Protein AF-A0A7C4BRF6-F1 (afdb_monomer_lite)

Foldseek 3Di:
DPPPPVVVVVVVVVVVVVVPPPPVDDDPPPFDQDWKEFPAKVVGFVDDAFQFGKMKTAIPAAFPDKDKDPFAWDWDCVRRRIIITTGPDGHDPDKDKIWMWGGHPRRHIYDIDIGID

Radius of gyration: 27.96 Å; chains: 1; bounding box: 89×24×52 Å

Sequence (117 aa):
MTKLFRITIFLTICFVISVIIGCGGENEPEGDKIPPTVVSTTPETGGQIYSNGTIVIKFSEKMNEITISEIDGTIEMGDGINVKWTPKEDMSEGNVSIKINGSDMSGNKLIETAIIL

pLDDT: mean 84.22, std 18.63, range [45.75, 98.5]

Secondary structure (DSSP, 8-state):
--SSHHHHHHHHHHHHHTTS-----S-------PPP-EEEEESPTT----TTPPEEEEESS-EEEEEEESS-EEEE-TTSSEEEEEESSPPPSS--EEEEEEEETT-PBPP-EEEE-

Structure (mmCIF, N/CA/C/O backbone):
data_AF-A0A7C4BRF6-F1
#
_entry.id   AF-A0A7C4BRF6-F1
#
loop_
_atom_site.group_PDB
_atom_site.id
_atom_site.type_symbol
_atom_site.label_atom_id
_atom_site.label_alt_id
_atom_site.label_comp_id
_atom_site.label_asym_id
_atom_site.label_entity_id
_atom_site.label_seq_id
_atom_site.pdbx_PDB_ins_code
_atom_site.Cartn_x
_atom_site.Cartn_y
_atom_site.Cartn_z
_atom_site.occupancy
_atom_site.B_iso_or_equiv
_atom_site.auth_seq_id
_atom_site.auth_comp_id
_atom_site.auth_asym_id
_atom_site.auth_atom_id
_atom_site.pdbx_PDB_model_num
ATOM 1 N N . MET A 1 1 ? 73.117 12.138 -34.453 1.00 47.19 1 MET A N 1
ATOM 2 C CA . MET A 1 1 ? 72.060 11.158 -34.797 1.00 47.19 1 MET A CA 1
ATOM 3 C C . MET A 1 1 ? 70.858 11.354 -33.869 1.00 47.19 1 MET A C 1
ATOM 5 O O . MET A 1 1 ? 70.595 10.541 -33.003 1.00 47.19 1 MET A O 1
ATOM 9 N N . THR A 1 2 ? 70.145 12.474 -34.005 1.00 47.00 2 THR A N 1
ATOM 10 C CA . THR A 1 2 ? 69.079 12.919 -33.075 1.00 47.00 2 THR A CA 1
ATOM 11 C C . THR A 1 2 ? 67.675 12.848 -33.687 1.00 47.00 2 THR A C 1
ATOM 13 O O . THR A 1 2 ? 66.720 13.381 -33.131 1.00 47.00 2 THR A O 1
ATOM 16 N N . LYS A 1 3 ? 67.526 12.183 -34.840 1.00 46.91 3 LYS A N 1
ATOM 17 C CA . LYS A 1 3 ? 66.260 12.118 -35.591 1.00 46.91 3 LYS A CA 1
ATOM 18 C C . LYS A 1 3 ? 65.464 10.821 -35.395 1.00 46.91 3 LYS A C 1
ATOM 20 O O . LYS A 1 3 ? 64.332 10.762 -35.850 1.00 46.91 3 LYS A O 1
ATOM 25 N N . LEU A 1 4 ? 66.004 9.826 -34.682 1.00 49.78 4 LEU A N 1
ATOM 26 C CA . LEU A 1 4 ? 65.297 8.561 -34.431 1.00 49.78 4 LEU A CA 1
ATOM 27 C C . LEU A 1 4 ? 64.565 8.480 -33.081 1.00 49.78 4 LEU A C 1
ATOM 29 O O . LEU A 1 4 ? 63.713 7.618 -32.925 1.00 49.78 4 LEU A O 1
ATOM 33 N N . PHE A 1 5 ? 64.812 9.383 -32.126 1.00 50.66 5 PHE A N 1
ATOM 34 C CA . PHE A 1 5 ? 64.174 9.297 -30.799 1.00 50.66 5 PHE A CA 1
ATOM 35 C C . PHE A 1 5 ? 62.773 9.941 -30.732 1.00 50.66 5 PHE A C 1
ATOM 37 O O . PHE A 1 5 ? 62.010 9.698 -29.804 1.00 50.66 5 PHE A O 1
ATOM 44 N N . ARG A 1 6 ? 62.403 10.756 -31.731 1.00 53.75 6 ARG A N 1
ATOM 45 C CA . ARG A 1 6 ? 61.100 11.449 -31.779 1.00 53.75 6 ARG A CA 1
ATOM 46 C C . ARG A 1 6 ? 59.973 10.633 -32.422 1.00 53.75 6 ARG A C 1
ATOM 48 O O . ARG A 1 6 ? 58.812 10.941 -32.192 1.00 53.75 6 ARG A O 1
ATOM 55 N N . ILE A 1 7 ? 60.304 9.596 -33.192 1.00 49.03 7 ILE A N 1
ATOM 56 C CA . ILE A 1 7 ? 59.319 8.754 -33.891 1.00 49.03 7 ILE A CA 1
ATOM 57 C C . ILE A 1 7 ? 58.824 7.619 -32.976 1.00 49.03 7 ILE A C 1
ATOM 59 O O . ILE A 1 7 ? 57.643 7.283 -32.995 1.00 49.03 7 ILE A O 1
ATOM 63 N N . THR A 1 8 ? 59.683 7.103 -32.091 1.00 46.81 8 THR A N 1
ATOM 64 C CA . THR A 1 8 ? 59.340 6.007 -31.166 1.00 46.81 8 THR A CA 1
ATOM 65 C C . THR A 1 8 ? 58.374 6.432 -30.053 1.00 46.81 8 THR A C 1
ATOM 67 O O . THR A 1 8 ? 57.533 5.641 -29.631 1.00 46.81 8 THR A O 1
ATOM 70 N N . ILE A 1 9 ? 58.424 7.696 -29.617 1.00 52.44 9 ILE A N 1
ATOM 71 C CA . ILE A 1 9 ? 57.466 8.240 -28.638 1.00 52.44 9 ILE A CA 1
ATOM 72 C C . ILE A 1 9 ? 56.073 8.405 -29.270 1.00 52.44 9 ILE A C 1
ATOM 74 O O . ILE A 1 9 ? 55.074 8.120 -28.620 1.00 52.44 9 ILE A O 1
ATOM 78 N N . PHE A 1 10 ? 55.989 8.765 -30.555 1.00 47.75 10 PHE A N 1
ATOM 79 C CA . PHE A 1 10 ? 54.705 8.951 -31.242 1.00 47.75 10 PHE A CA 1
ATOM 80 C C . PHE A 1 10 ? 53.984 7.622 -31.529 1.00 47.75 10 PHE A C 1
ATOM 82 O O . PHE A 1 10 ? 52.766 7.541 -31.402 1.00 47.75 10 PHE A O 1
ATOM 89 N N . LEU A 1 11 ? 54.731 6.558 -31.844 1.00 48.91 11 LEU A N 1
ATOM 90 C CA . LEU A 1 11 ? 54.169 5.231 -32.135 1.00 48.91 11 LEU A CA 1
ATOM 91 C C . LEU A 1 11 ? 53.732 4.456 -30.879 1.00 48.91 11 LEU A C 1
ATOM 93 O O . LEU A 1 11 ? 52.854 3.603 -30.962 1.00 48.91 11 LEU A O 1
ATOM 97 N N . THR A 1 12 ? 54.296 4.784 -29.713 1.00 49.91 12 THR A N 1
ATOM 98 C CA . THR A 1 12 ? 53.924 4.156 -28.431 1.00 49.91 12 THR A CA 1
ATOM 99 C C . THR A 1 12 ? 52.734 4.865 -27.772 1.00 49.91 12 THR A C 1
ATOM 101 O O . THR A 1 12 ? 51.945 4.229 -27.082 1.00 49.91 12 THR A O 1
ATOM 104 N N . ILE A 1 13 ? 52.531 6.161 -28.041 1.00 51.28 13 ILE A N 1
ATOM 105 C CA . ILE A 1 13 ? 51.365 6.919 -27.553 1.00 51.28 13 ILE A CA 1
ATOM 106 C C . ILE A 1 13 ? 50.063 6.461 -28.236 1.00 51.28 13 ILE A C 1
ATOM 108 O O . ILE A 1 13 ? 49.025 6.413 -27.582 1.00 51.28 13 ILE A O 1
ATOM 112 N N . CYS A 1 14 ? 50.100 6.022 -29.500 1.00 48.12 14 CYS A N 1
ATOM 113 C CA . CYS A 1 14 ? 48.905 5.498 -30.176 1.00 48.12 14 CYS A CA 1
ATOM 114 C C . CYS A 1 14 ? 48.385 4.178 -29.581 1.00 48.12 14 CYS A C 1
ATOM 116 O O . CYS A 1 14 ? 47.184 3.940 -29.617 1.00 48.12 14 CYS A O 1
ATOM 118 N N . PHE A 1 15 ? 49.247 3.331 -29.003 1.00 45.75 15 PHE A N 1
ATOM 119 C CA . PHE A 1 15 ? 48.806 2.048 -28.437 1.00 45.75 15 PHE A CA 1
ATOM 120 C C . PHE A 1 15 ? 48.202 2.187 -27.030 1.00 45.75 15 PHE A C 1
ATOM 122 O O . PHE A 1 15 ? 47.425 1.338 -26.607 1.00 45.75 15 PHE A O 1
ATOM 129 N N . VAL A 1 16 ? 48.502 3.282 -26.321 1.00 50.69 16 VAL A N 1
ATOM 130 C CA . VAL A 1 16 ? 47.914 3.573 -25.000 1.00 50.69 16 VAL A CA 1
ATOM 131 C C . VAL A 1 16 ? 46.596 4.355 -25.126 1.00 50.69 16 VAL A C 1
ATOM 133 O O . VAL A 1 16 ? 45.745 4.266 -24.246 1.00 50.69 16 VAL A O 1
ATOM 136 N N . ILE A 1 17 ? 46.363 5.055 -26.245 1.00 50.22 17 ILE A N 1
ATOM 137 C CA . ILE A 1 17 ? 45.096 5.769 -26.507 1.00 50.22 17 ILE A CA 1
ATOM 138 C C . ILE A 1 17 ? 43.989 4.823 -27.022 1.00 50.22 17 ILE A C 1
ATOM 140 O O . ILE A 1 17 ? 42.806 5.129 -26.896 1.00 50.22 17 ILE A O 1
ATOM 144 N N . SER A 1 18 ? 44.325 3.625 -27.509 1.00 49.16 18 SER A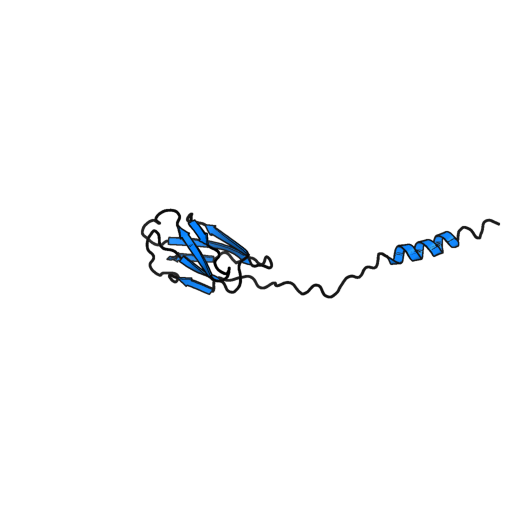 N 1
ATOM 145 C CA . SER A 1 18 ? 43.315 2.634 -27.923 1.00 49.16 18 SER A CA 1
ATOM 146 C C . SER A 1 18 ? 42.524 2.007 -26.762 1.00 49.16 18 SER A C 1
ATOM 148 O O . SER A 1 18 ? 4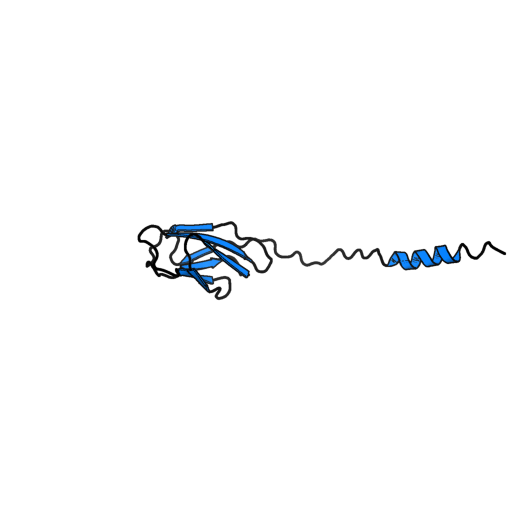1.567 1.284 -27.015 1.00 49.16 18 SER A O 1
ATOM 150 N N . VAL A 1 19 ? 42.869 2.292 -25.498 1.00 49.19 19 VAL A N 1
ATOM 151 C CA . VAL A 1 19 ? 42.146 1.789 -24.307 1.00 49.19 19 VAL A CA 1
ATOM 152 C C . VAL A 1 19 ? 41.118 2.803 -23.772 1.00 49.19 19 VAL A C 1
ATOM 154 O O . VAL A 1 19 ? 40.574 2.623 -22.691 1.00 49.19 19 VAL A O 1
ATOM 157 N N . ILE A 1 20 ? 40.809 3.877 -24.509 1.00 55.69 20 ILE A N 1
ATOM 158 C CA . ILE A 1 20 ? 39.717 4.805 -24.140 1.00 55.69 20 ILE A CA 1
ATOM 159 C C . ILE A 1 20 ? 38.570 4.864 -25.152 1.00 55.69 20 ILE A C 1
ATOM 161 O O . ILE A 1 20 ? 37.627 5.621 -24.955 1.00 55.69 20 ILE A O 1
ATOM 165 N N . ILE A 1 21 ? 38.572 4.006 -26.176 1.00 60.94 21 ILE A N 1
ATOM 166 C CA . ILE A 1 21 ? 37.361 3.718 -26.961 1.00 60.94 21 ILE A CA 1
ATOM 167 C C . ILE A 1 21 ? 36.763 2.414 -26.429 1.00 60.94 21 ILE A C 1
ATOM 169 O O . ILE A 1 21 ? 36.607 1.417 -27.125 1.00 60.94 21 ILE A O 1
ATOM 173 N N . GLY A 1 22 ? 36.428 2.431 -25.141 1.00 53.03 22 GLY A N 1
ATOM 174 C CA . GLY A 1 22 ? 35.332 1.617 -24.647 1.00 53.03 22 GLY A CA 1
ATOM 175 C C . GLY A 1 22 ? 34.039 2.256 -25.136 1.00 53.03 22 GLY A C 1
ATOM 176 O O . GLY A 1 22 ? 33.378 2.959 -24.380 1.00 53.03 22 GLY A O 1
ATOM 177 N N . CYS A 1 23 ? 33.678 2.041 -26.403 1.00 64.00 23 CYS A N 1
ATOM 178 C CA . CYS A 1 23 ? 32.281 2.153 -26.810 1.00 64.00 23 CYS A CA 1
ATOM 179 C C . CYS A 1 23 ? 31.567 0.925 -26.225 1.00 64.00 23 CYS A C 1
ATOM 181 O O . CYS A 1 23 ? 31.318 -0.059 -26.909 1.00 64.00 23 CYS A O 1
ATOM 183 N N . GLY A 1 24 ? 31.356 0.938 -24.908 1.00 56.22 24 GLY A N 1
ATOM 184 C CA . GLY A 1 24 ? 30.552 -0.045 -24.185 1.00 56.22 24 GLY A CA 1
ATOM 185 C C . GLY A 1 24 ? 29.076 0.304 -24.317 1.00 56.22 24 GLY A C 1
ATOM 186 O O . GLY A 1 24 ? 28.402 0.502 -23.314 1.00 56.22 24 GLY A O 1
ATOM 187 N N . GLY A 1 25 ? 28.608 0.492 -25.547 1.00 64.00 25 GLY A N 1
ATOM 188 C CA . GLY A 1 25 ? 27.233 0.851 -25.842 1.00 64.00 25 GLY A CA 1
ATOM 189 C C . GLY A 1 25 ? 26.605 -0.226 -26.694 1.00 64.00 25 GLY A C 1
ATOM 190 O O . GLY A 1 25 ? 26.698 -0.128 -27.905 1.00 64.00 25 GLY A O 1
ATOM 191 N N . GLU A 1 26 ? 26.015 -1.228 -26.046 1.00 57.09 26 GLU A N 1
ATOM 192 C CA . GLU A 1 26 ? 24.738 -1.857 -26.410 1.00 57.09 26 GLU A CA 1
ATOM 193 C C . GLU A 1 26 ? 24.565 -3.154 -25.608 1.00 57.09 26 GLU A C 1
ATOM 195 O O . GLU A 1 26 ? 25.499 -3.944 -25.478 1.00 57.09 26 GLU A O 1
ATOM 200 N N . ASN A 1 27 ? 23.361 -3.355 -25.067 1.00 60.62 27 ASN A N 1
ATOM 201 C CA . ASN A 1 27 ? 22.922 -4.442 -24.179 1.00 60.62 27 ASN A CA 1
ATOM 202 C C . ASN A 1 27 ? 23.017 -4.189 -22.660 1.00 60.62 27 ASN A C 1
ATOM 204 O O . ASN A 1 27 ? 23.162 -5.146 -21.900 1.00 60.62 27 ASN A O 1
ATOM 208 N N . GLU A 1 28 ? 22.831 -2.951 -22.180 1.00 63.16 28 GLU A N 1
ATOM 209 C CA . GLU A 1 28 ? 22.068 -2.866 -20.926 1.00 63.16 28 GLU A CA 1
ATOM 210 C C . GLU A 1 28 ? 20.638 -3.304 -21.263 1.00 63.16 28 GLU A C 1
ATOM 212 O O . GLU A 1 28 ? 20.076 -2.777 -22.230 1.00 63.16 28 GLU A O 1
ATOM 217 N N . PRO A 1 29 ? 20.054 -4.296 -20.562 1.00 64.25 29 PRO A N 1
ATOM 218 C CA . PRO A 1 29 ? 18.634 -4.559 -20.723 1.00 64.25 29 PRO A CA 1
ATOM 219 C C . PRO A 1 29 ? 17.921 -3.238 -20.450 1.00 64.25 29 PRO A C 1
ATOM 221 O O . PRO A 1 29 ? 18.208 -2.598 -19.437 1.00 64.25 29 PRO A O 1
ATOM 224 N N . GLU A 1 30 ? 17.055 -2.799 -21.367 1.00 72.25 30 GLU A N 1
ATOM 225 C CA . GLU A 1 30 ? 16.196 -1.649 -21.107 1.00 72.25 30 GLU A CA 1
ATOM 226 C C . GLU A 1 30 ? 15.453 -1.937 -19.799 1.00 72.25 30 GLU A C 1
ATOM 228 O O . GLU A 1 30 ? 14.583 -2.805 -19.738 1.00 72.25 30 GLU A O 1
ATOM 233 N N . GLY A 1 31 ? 15.913 -1.307 -18.714 1.00 83.88 31 GLY A N 1
ATOM 234 C CA . GLY A 1 31 ? 15.367 -1.546 -17.388 1.00 83.88 31 GLY A CA 1
ATOM 235 C C . GLY A 1 31 ? 13.912 -1.114 -17.368 1.00 83.88 31 GLY A C 1
ATOM 236 O O . GLY A 1 31 ? 13.564 -0.142 -18.039 1.00 83.88 31 GLY A O 1
ATOM 237 N N . ASP A 1 32 ? 13.089 -1.824 -16.603 1.00 94.38 32 ASP A N 1
ATOM 238 C CA . ASP A 1 32 ? 11.656 -1.564 -16.520 1.00 94.38 32 ASP A CA 1
ATOM 239 C C . ASP A 1 32 ? 11.367 -0.077 -16.267 1.00 94.38 32 ASP A C 1
ATOM 241 O O . ASP A 1 32 ? 11.979 0.550 -15.396 1.00 94.38 32 ASP A O 1
ATOM 245 N N . LYS A 1 33 ? 10.454 0.481 -17.065 1.00 95.31 33 LYS A N 1
ATOM 246 C CA . LYS A 1 33 ? 10.023 1.886 -17.028 1.00 95.31 33 LYS A CA 1
ATOM 247 C C . LYS A 1 33 ? 8.540 2.041 -16.723 1.00 95.31 33 LYS A C 1
ATOM 249 O O . LYS A 1 33 ? 8.050 3.170 -16.748 1.00 95.31 33 LYS A O 1
ATOM 254 N N . ILE A 1 34 ? 7.812 0.945 -16.528 1.00 95.75 34 ILE A N 1
ATOM 255 C CA . ILE A 1 34 ? 6.375 0.980 -16.282 1.00 95.75 34 ILE A CA 1
ATOM 256 C C . ILE A 1 34 ? 6.178 1.310 -14.801 1.00 95.75 34 ILE A C 1
ATOM 258 O O . ILE A 1 34 ? 6.687 0.590 -13.958 1.00 95.75 34 ILE A O 1
ATOM 262 N N . PRO A 1 35 ? 5.488 2.409 -14.451 1.00 96.94 35 PRO A N 1
ATOM 263 C CA . PRO A 1 35 ? 5.216 2.698 -13.054 1.00 96.94 35 PRO A CA 1
ATOM 264 C C . PRO A 1 35 ? 4.149 1.767 -12.467 1.00 96.94 35 PRO A C 1
ATOM 266 O O . PRO A 1 35 ? 3.164 1.466 -13.155 1.00 96.94 35 PRO A O 1
ATOM 269 N N . PRO A 1 36 ? 4.251 1.428 -11.170 1.00 98.12 36 PRO A N 1
ATOM 270 C CA . PRO A 1 36 ? 3.220 0.660 -10.499 1.00 98.12 36 PRO A CA 1
ATOM 271 C C . PRO A 1 36 ? 1.935 1.480 -10.359 1.00 98.12 36 PRO A C 1
ATOM 273 O O . PRO A 1 36 ? 1.947 2.710 -10.250 1.00 98.12 36 PRO A O 1
ATOM 276 N N . THR A 1 37 ? 0.805 0.783 -10.294 1.00 97.62 37 THR A N 1
ATOM 277 C CA . THR A 1 37 ? -0.525 1.361 -10.055 1.00 97.62 37 THR A CA 1
ATOM 278 C C . THR A 1 37 ? -1.272 0.569 -8.987 1.00 97.62 37 THR A C 1
ATOM 280 O O . THR A 1 37 ? -1.017 -0.621 -8.797 1.00 97.62 37 THR A O 1
ATOM 283 N N . VAL A 1 38 ? -2.210 1.213 -8.287 1.00 97.62 38 VAL A N 1
ATOM 284 C CA . VAL A 1 38 ? -3.166 0.510 -7.419 1.00 97.62 38 VAL A CA 1
ATOM 285 C C . VAL A 1 38 ? -4.261 -0.097 -8.296 1.00 97.62 38 VAL A C 1
ATOM 287 O O . VAL A 1 38 ? -4.981 0.619 -8.985 1.00 97.62 38 VAL A O 1
ATOM 290 N N . VAL A 1 39 ? -4.393 -1.421 -8.264 1.00 97.19 39 VAL A N 1
ATOM 291 C CA . VAL A 1 39 ? -5.390 -2.180 -9.035 1.00 97.19 39 VAL A CA 1
ATOM 292 C C . VAL A 1 39 ? -6.714 -2.272 -8.285 1.00 97.19 39 VAL A C 1
ATOM 294 O O . VAL A 1 39 ? -7.776 -2.146 -8.887 1.00 97.19 39 VAL A O 1
ATOM 297 N N . SER A 1 40 ? -6.665 -2.531 -6.979 1.00 96.56 40 SER A N 1
ATOM 298 C CA . SER A 1 40 ? -7.862 -2.671 -6.145 1.00 96.56 40 SER A CA 1
ATOM 299 C C . SER A 1 40 ? -7.524 -2.585 -4.663 1.00 96.56 40 SER A C 1
ATOM 301 O O . SER A 1 40 ? -6.385 -2.838 -4.264 1.00 96.56 40 SER A O 1
ATOM 303 N N . THR A 1 41 ? -8.541 -2.341 -3.841 1.00 97.00 41 THR A N 1
ATOM 304 C CA . THR A 1 41 ? -8.448 -2.421 -2.382 1.00 97.00 41 THR A CA 1
ATOM 305 C C . THR A 1 41 ? -9.498 -3.369 -1.814 1.00 97.00 41 THR A C 1
ATOM 307 O O . THR A 1 41 ? -10.501 -3.680 -2.457 1.00 97.00 41 THR A O 1
ATOM 310 N N . THR A 1 42 ? -9.268 -3.865 -0.605 1.00 95.75 42 THR A N 1
ATOM 311 C CA . THR A 1 42 ? -10.278 -4.561 0.193 1.00 95.75 42 THR A CA 1
ATOM 312 C C . THR A 1 42 ? -10.230 -4.022 1.622 1.00 95.75 42 THR A C 1
ATOM 314 O O . THR A 1 42 ? -9.218 -4.241 2.291 1.00 95.75 42 THR A O 1
ATOM 317 N N . PRO A 1 43 ? -11.286 -3.341 2.099 1.00 95.00 43 PRO A N 1
ATOM 318 C CA . PRO A 1 43 ? -12.516 -2.987 1.373 1.00 95.00 43 PRO A CA 1
ATOM 319 C C . PRO A 1 43 ? -12.262 -2.135 0.118 1.00 95.00 43 PRO A C 1
ATOM 321 O O . PRO A 1 43 ? -11.222 -1.485 0.001 1.00 95.00 43 PRO A O 1
ATOM 324 N N . GLU A 1 44 ? -13.174 -2.198 -0.853 1.00 94.12 44 GLU A N 1
ATOM 325 C CA . GLU A 1 44 ? -13.104 -1.342 -2.044 1.00 94.12 44 GLU A CA 1
ATOM 326 C C . GLU A 1 44 ? -13.299 0.131 -1.662 1.00 94.12 44 GLU A C 1
ATOM 328 O O . GLU A 1 44 ? -13.931 0.419 -0.650 1.00 94.12 44 GLU A O 1
ATOM 333 N N . THR A 1 45 ? -12.769 1.064 -2.455 1.00 88.75 45 THR A N 1
ATOM 334 C CA . THR A 1 45 ? -12.985 2.506 -2.246 1.00 88.75 45 THR A CA 1
ATOM 335 C C . THR A 1 45 ? -14.479 2.825 -2.092 1.00 88.75 45 THR A C 1
ATOM 337 O O . THR A 1 45 ? -15.286 2.471 -2.949 1.00 88.75 45 THR A O 1
ATOM 340 N N . GLY A 1 46 ? -14.835 3.527 -1.015 1.00 88.38 46 GLY A N 1
ATOM 341 C CA . GLY A 1 46 ? -16.206 3.844 -0.602 1.00 88.38 46 GLY A CA 1
ATOM 342 C C . GLY A 1 46 ? -16.900 2.735 0.197 1.00 88.38 46 GLY A C 1
ATOM 343 O O . GLY A 1 46 ? -18.071 2.877 0.548 1.00 88.38 46 GLY A O 1
ATOM 344 N N . GLY A 1 47 ? -16.210 1.623 0.450 1.00 90.19 47 GLY A N 1
ATOM 345 C CA . GLY A 1 47 ? -16.684 0.514 1.263 1.00 90.19 47 GLY A CA 1
ATOM 346 C C . GLY A 1 47 ? -16.433 0.732 2.753 1.00 90.19 47 GLY A C 1
ATOM 347 O O . GLY A 1 47 ? -15.460 1.353 3.157 1.00 90.19 47 GLY A O 1
ATOM 348 N N . GLN A 1 48 ? -17.290 0.145 3.586 1.00 91.31 48 GLN A N 1
ATOM 349 C CA . GLN A 1 48 ? -17.198 0.294 5.037 1.00 91.31 48 GLN A CA 1
ATOM 350 C C . GLN A 1 48 ? -16.037 -0.516 5.626 1.00 91.31 48 GLN A C 1
ATOM 352 O O . GLN A 1 48 ? -15.794 -1.663 5.236 1.00 91.31 48 GLN A O 1
ATOM 357 N N . ILE A 1 49 ? -15.380 0.049 6.636 1.00 93.00 49 ILE A N 1
ATOM 358 C CA . ILE A 1 49 ? -14.314 -0.599 7.397 1.00 93.00 49 ILE A CA 1
ATOM 359 C C . ILE A 1 49 ? -14.505 -0.358 8.897 1.00 93.00 49 ILE A C 1
ATOM 361 O O . ILE A 1 49 ? -15.025 0.674 9.314 1.00 93.00 49 ILE A O 1
ATOM 365 N N . TYR A 1 50 ? -14.100 -1.325 9.722 1.00 92.44 50 TYR A N 1
ATOM 366 C CA . TYR A 1 50 ? -13.997 -1.108 11.166 1.00 92.44 50 TYR A CA 1
ATOM 367 C C . TYR A 1 50 ? -12.901 -0.077 11.475 1.00 92.44 50 TYR A C 1
ATOM 369 O O . TYR A 1 50 ? -11.926 0.022 10.732 1.00 92.44 50 TYR A O 1
ATOM 377 N N . SER A 1 51 ? -13.014 0.645 12.594 1.00 91.56 51 SER A N 1
ATOM 378 C CA . SER A 1 51 ? -12.038 1.672 13.003 1.00 91.56 51 SER A CA 1
ATOM 379 C C . SER A 1 51 ? -10.600 1.147 13.099 1.00 91.56 51 SER A C 1
ATOM 381 O O . SER A 1 51 ? -9.660 1.886 12.842 1.00 91.56 51 SER A O 1
ATOM 383 N N . ASN A 1 52 ? -10.417 -0.133 13.418 1.00 93.50 52 ASN A N 1
ATOM 384 C CA . ASN A 1 52 ? -9.124 -0.820 13.465 1.00 93.50 52 ASN A CA 1
ATOM 385 C C . ASN A 1 52 ? -8.935 -1.840 12.327 1.00 93.50 52 ASN A C 1
ATOM 387 O O . ASN A 1 52 ? -8.104 -2.745 12.419 1.00 93.50 52 ASN A O 1
ATOM 391 N N . GLY A 1 53 ? -9.755 -1.750 11.281 1.00 94.12 53 GLY A N 1
ATOM 392 C CA . GLY A 1 53 ? -9.760 -2.707 10.187 1.00 94.12 53 GLY A CA 1
ATOM 393 C C . GLY A 1 53 ? -8.511 -2.606 9.315 1.00 94.12 53 GLY A C 1
ATOM 394 O O . GLY A 1 53 ? -7.976 -1.529 9.068 1.00 94.12 53 GLY A O 1
ATOM 395 N N . THR A 1 54 ? -8.068 -3.753 8.808 1.00 96.06 54 THR A N 1
ATOM 396 C CA . THR A 1 54 ? -6.968 -3.841 7.845 1.00 96.06 54 THR A CA 1
ATOM 397 C C . THR A 1 54 ? -7.465 -3.564 6.428 1.00 96.06 54 THR A C 1
ATOM 399 O O . THR A 1 54 ? -8.469 -4.134 5.997 1.00 96.06 54 THR A O 1
ATOM 402 N N . ILE A 1 55 ? -6.708 -2.765 5.679 1.00 95.94 55 ILE A N 1
ATOM 403 C CA . ILE A 1 55 ? -6.890 -2.551 4.242 1.00 95.94 55 ILE A CA 1
ATOM 404 C C . ILE A 1 55 ? -5.884 -3.424 3.496 1.00 95.94 55 ILE A C 1
ATOM 406 O O . ILE A 1 55 ? -4.683 -3.375 3.764 1.00 95.94 5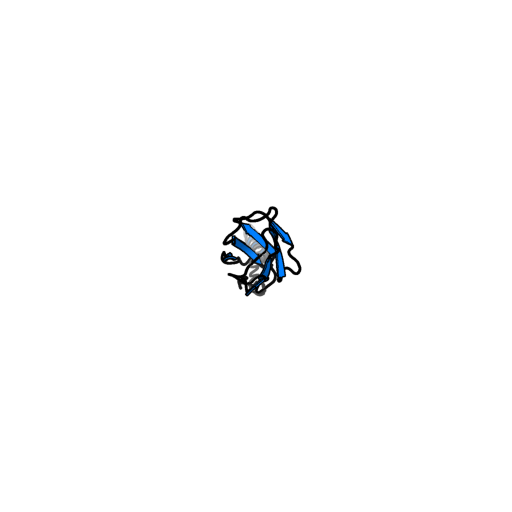5 ILE A O 1
ATOM 410 N N . VAL A 1 56 ? -6.359 -4.212 2.536 1.00 97.19 56 VAL A N 1
ATOM 411 C CA . VAL A 1 56 ? -5.499 -4.918 1.577 1.00 97.19 56 VAL A CA 1
ATOM 412 C C . VAL A 1 56 ? -5.438 -4.103 0.295 1.00 97.19 56 VAL A C 1
ATOM 414 O O . VAL A 1 56 ? -6.476 -3.802 -0.286 1.00 97.19 56 VAL A O 1
ATOM 417 N N . ILE A 1 57 ? -4.238 -3.764 -0.159 1.00 97.88 57 ILE A N 1
ATOM 418 C CA . ILE A 1 57 ? -3.986 -3.004 -1.383 1.00 97.88 57 ILE A CA 1
ATOM 419 C C . ILE A 1 57 ? -3.310 -3.937 -2.379 1.00 97.88 57 ILE A C 1
ATOM 421 O O . ILE A 1 57 ? -2.284 -4.547 -2.069 1.00 97.88 57 ILE A O 1
ATOM 425 N N . LYS A 1 58 ? -3.883 -4.043 -3.576 1.00 98.06 58 LYS A N 1
ATOM 426 C CA . LYS A 1 58 ? -3.309 -4.799 -4.685 1.00 98.06 58 LYS A CA 1
ATOM 427 C C . LYS A 1 58 ? -2.689 -3.846 -5.698 1.00 98.06 58 LYS A C 1
ATOM 429 O O . LYS A 1 58 ? -3.389 -2.979 -6.217 1.00 98.06 58 LYS A O 1
ATOM 434 N N . PHE A 1 59 ? -1.420 -4.047 -6.018 1.00 98.50 59 PHE A N 1
ATOM 435 C CA . PHE A 1 59 ? -0.687 -3.297 -7.035 1.00 98.50 59 PHE A CA 1
ATOM 436 C C . PHE A 1 59 ? -0.636 -4.047 -8.375 1.00 98.50 59 PHE A C 1
ATOM 438 O O . PHE A 1 59 ? -0.912 -5.248 -8.445 1.00 98.50 59 PHE A O 1
ATOM 445 N N . SER A 1 60 ? -0.308 -3.339 -9.458 1.00 98.25 60 SER A N 1
ATOM 446 C CA . SER A 1 60 ? -0.121 -3.929 -10.795 1.00 98.25 60 SER A CA 1
ATOM 447 C C . SER A 1 60 ? 1.124 -4.806 -10.893 1.00 98.25 60 SER A C 1
ATOM 449 O O . SER A 1 60 ? 1.206 -5.666 -11.767 1.00 98.25 60 SER A O 1
ATOM 451 N N . GLU A 1 61 ? 2.069 -4.600 -9.984 1.00 98.06 61 GLU A N 1
ATOM 452 C CA . GLU A 1 61 ? 3.357 -5.271 -9.928 1.00 98.06 61 GLU A CA 1
ATOM 453 C C . GLU A 1 61 ? 3.914 -5.252 -8.503 1.00 98.06 61 GLU A C 1
ATOM 455 O O . GLU A 1 61 ? 3.267 -4.775 -7.568 1.00 98.06 61 GLU A O 1
ATOM 460 N N . LYS A 1 62 ? 5.112 -5.811 -8.327 1.00 98.19 62 LYS A N 1
ATOM 461 C CA . LYS A 1 62 ? 5.734 -5.929 -7.015 1.00 98.19 62 LYS A CA 1
ATOM 462 C C . LYS A 1 62 ? 6.358 -4.602 -6.577 1.00 98.19 62 LYS A C 1
ATOM 464 O O . LYS A 1 62 ? 7.306 -4.120 -7.190 1.00 98.19 62 LYS A O 1
ATOM 469 N N . MET A 1 63 ? 5.886 -4.085 -5.452 1.00 98.19 63 MET A N 1
ATOM 470 C CA . MET A 1 63 ? 6.439 -2.908 -4.791 1.00 98.19 63 MET A CA 1
ATOM 471 C C . MET A 1 63 ? 7.718 -3.245 -4.016 1.00 98.19 63 MET A C 1
ATOM 473 O O . MET A 1 63 ? 7.808 -4.295 -3.370 1.00 98.19 63 MET A O 1
ATOM 477 N N . ASN A 1 64 ? 8.682 -2.326 -4.039 1.00 97.50 64 ASN A N 1
ATOM 478 C CA . ASN A 1 64 ? 9.889 -2.370 -3.212 1.00 97.50 64 ASN A CA 1
ATOM 479 C C . ASN A 1 64 ? 9.714 -1.560 -1.922 1.00 97.50 64 ASN A C 1
ATOM 481 O O . ASN A 1 64 ? 10.064 -2.020 -0.838 1.00 97.50 64 ASN A O 1
ATOM 485 N N . GLU A 1 65 ? 9.134 -0.366 -2.036 1.00 97.19 65 GLU A N 1
ATOM 486 C CA . GLU A 1 65 ? 8.868 0.535 -0.914 1.00 97.19 65 GLU A CA 1
ATOM 487 C C . GLU A 1 65 ? 7.461 1.125 -1.023 1.00 97.19 65 GLU A C 1
ATOM 489 O O . GLU A 1 65 ? 6.985 1.430 -2.119 1.00 97.19 65 GLU A O 1
ATOM 494 N N . ILE A 1 66 ? 6.796 1.287 0.121 1.00 97.94 66 ILE A N 1
ATOM 495 C CA . ILE A 1 66 ? 5.465 1.887 0.221 1.00 97.94 66 ILE A CA 1
ATOM 496 C C . ILE A 1 66 ? 5.438 2.801 1.438 1.00 97.94 66 ILE A C 1
ATOM 498 O O . ILE A 1 66 ? 5.893 2.427 2.520 1.00 97.94 66 ILE A O 1
ATOM 502 N N . THR A 1 67 ? 4.834 3.969 1.260 1.00 97.12 67 THR A N 1
ATOM 503 C CA . THR A 1 67 ? 4.507 4.902 2.333 1.00 97.12 67 THR A CA 1
ATOM 504 C C . THR A 1 67 ? 3.016 5.185 2.288 1.00 97.12 67 THR A C 1
ATOM 506 O O . THR A 1 67 ? 2.474 5.504 1.229 1.00 97.12 67 THR A O 1
ATOM 509 N N . ILE A 1 68 ? 2.366 5.091 3.446 1.00 96.62 68 ILE A N 1
ATOM 510 C CA . ILE A 1 68 ? 0.966 5.475 3.635 1.00 96.62 68 ILE A CA 1
ATOM 511 C C . ILE A 1 68 ? 0.931 6.631 4.629 1.00 96.62 68 ILE A C 1
ATOM 513 O O . ILE A 1 68 ? 1.582 6.559 5.670 1.00 96.62 68 ILE A O 1
ATOM 517 N N . SER A 1 69 ? 0.232 7.708 4.277 1.00 95.06 69 SER A N 1
ATOM 518 C CA . SER A 1 69 ? 0.121 8.928 5.085 1.00 95.06 69 SER A CA 1
ATOM 519 C C . SER A 1 69 ? -1.337 9.277 5.411 1.00 95.06 69 SER A C 1
ATOM 521 O O . SER A 1 69 ? -2.253 8.532 5.059 1.00 95.06 69 SER A O 1
ATOM 523 N N . GLU A 1 70 ? -1.533 10.409 6.101 1.00 94.75 70 GLU A N 1
ATOM 524 C CA . GLU A 1 70 ?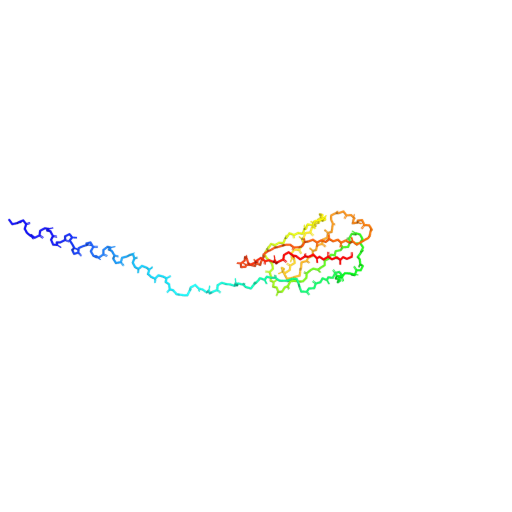 -2.775 10.889 6.745 1.00 94.75 70 GLU A CA 1
ATOM 525 C C . GLU A 1 70 ? -3.137 10.140 8.036 1.00 94.75 70 GLU A C 1
ATOM 527 O O . GLU A 1 70 ? -3.589 10.765 8.995 1.00 94.75 70 GLU A O 1
ATOM 532 N N . ILE A 1 71 ? -2.879 8.830 8.097 1.00 94.12 71 ILE A N 1
ATOM 533 C CA . ILE A 1 71 ? -3.105 8.003 9.288 1.00 94.12 71 ILE A CA 1
ATOM 534 C C . ILE A 1 71 ? -1.902 7.092 9.513 1.00 94.12 71 ILE A C 1
ATOM 536 O O . ILE A 1 71 ? -1.452 6.394 8.601 1.00 94.12 71 ILE A O 1
ATOM 540 N N . ASP A 1 72 ? -1.397 7.078 10.746 1.00 95.06 72 ASP A N 1
ATOM 541 C CA . ASP A 1 72 ? -0.310 6.188 11.136 1.00 95.06 72 ASP A CA 1
ATOM 542 C C . ASP A 1 72 ? -0.781 4.731 11.149 1.00 95.06 72 ASP A C 1
ATOM 544 O O . ASP A 1 72 ? -1.822 4.379 11.711 1.00 95.06 72 ASP A O 1
ATOM 548 N N . GLY A 1 73 ? 0.032 3.849 10.579 1.00 96.31 73 GLY A N 1
ATOM 549 C CA . GLY A 1 73 ? -0.257 2.424 10.557 1.00 96.31 73 GLY A CA 1
ATOM 550 C C . GLY A 1 73 ? 0.972 1.578 10.286 1.00 96.31 73 GLY A C 1
ATOM 551 O O . GLY A 1 73 ? 2.074 2.079 10.054 1.00 96.31 73 GLY A O 1
ATOM 552 N N . THR A 1 74 ? 0.779 0.270 10.346 1.00 97.69 74 THR A N 1
ATOM 553 C CA . THR A 1 74 ? 1.790 -0.725 10.013 1.00 97.69 74 THR A CA 1
ATOM 554 C C . THR A 1 74 ? 1.556 -1.238 8.601 1.00 97.69 74 THR A C 1
ATOM 556 O O . THR A 1 74 ? 0.428 -1.533 8.209 1.00 97.69 74 THR A O 1
ATOM 559 N N . ILE A 1 75 ? 2.640 -1.345 7.834 1.00 98.12 75 ILE A N 1
ATOM 560 C CA . ILE A 1 75 ? 2.633 -1.923 6.491 1.00 98.12 75 ILE A CA 1
ATOM 561 C C . ILE A 1 75 ? 3.229 -3.326 6.577 1.00 98.12 75 ILE A C 1
ATOM 563 O O . ILE A 1 75 ? 4.371 -3.503 7.001 1.00 98.12 75 ILE A O 1
ATOM 567 N N . GLU A 1 76 ? 2.474 -4.321 6.128 1.00 98.12 76 GLU A N 1
ATOM 568 C CA . GLU A 1 76 ? 2.963 -5.675 5.891 1.00 98.12 76 GLU A CA 1
ATOM 569 C C . GLU A 1 76 ? 3.038 -5.899 4.379 1.00 98.12 76 GLU A C 1
ATOM 571 O O . GLU A 1 76 ? 2.014 -6.045 3.709 1.00 98.12 76 GLU A O 1
ATOM 576 N N . MET A 1 77 ? 4.258 -5.934 3.832 1.00 96.25 77 MET A N 1
ATOM 577 C CA . MET A 1 77 ? 4.477 -5.991 2.378 1.00 96.25 77 MET A CA 1
ATOM 578 C C . MET A 1 77 ? 3.925 -7.259 1.710 1.00 96.25 77 MET A C 1
ATOM 580 O O . MET A 1 77 ? 3.716 -7.252 0.504 1.00 96.25 77 MET A O 1
ATOM 584 N N . GLY A 1 78 ? 3.693 -8.347 2.452 1.00 94.69 78 GLY A N 1
ATOM 585 C CA . GLY A 1 78 ? 3.203 -9.602 1.877 1.00 94.69 78 GLY A CA 1
ATOM 586 C C . GLY A 1 78 ? 4.125 -10.132 0.771 1.00 94.69 78 GLY A C 1
ATOM 587 O O . GLY A 1 78 ? 5.323 -10.318 0.985 1.00 94.69 78 GLY A O 1
ATOM 588 N N . ASP A 1 79 ? 3.567 -10.368 -0.417 1.00 96.06 79 ASP A N 1
ATOM 589 C CA . ASP A 1 79 ? 4.314 -10.739 -1.632 1.00 96.06 79 ASP A CA 1
ATOM 590 C C . ASP A 1 79 ? 4.850 -9.515 -2.417 1.00 96.06 79 ASP A C 1
ATOM 592 O O . ASP A 1 79 ? 5.579 -9.677 -3.401 1.00 96.06 79 ASP A O 1
ATOM 596 N N . GLY A 1 80 ? 4.531 -8.302 -1.957 1.00 96.06 80 GLY A N 1
ATOM 597 C CA . GLY A 1 80 ? 4.818 -7.004 -2.569 1.00 96.06 80 GLY A CA 1
ATOM 598 C C . GLY A 1 80 ? 3.809 -6.578 -3.641 1.00 96.06 80 GLY A C 1
ATOM 599 O O . GLY A 1 80 ? 3.837 -5.427 -4.059 1.00 96.06 80 GLY A O 1
ATOM 600 N N . ILE A 1 81 ? 2.904 -7.463 -4.066 1.00 97.88 81 ILE A N 1
ATOM 601 C CA . ILE A 1 81 ? 1.755 -7.147 -4.932 1.00 97.88 81 ILE A CA 1
ATOM 602 C C . ILE A 1 81 ? 0.518 -6.890 -4.065 1.00 97.88 81 ILE A C 1
ATOM 604 O O . ILE A 1 81 ? -0.236 -5.960 -4.323 1.00 97.88 81 ILE A O 1
ATOM 608 N N . ASN A 1 82 ? 0.315 -7.707 -3.035 1.00 98.00 82 ASN A N 1
ATOM 609 C CA . ASN A 1 82 ? -0.749 -7.632 -2.048 1.00 98.00 82 ASN A CA 1
ATOM 610 C C . ASN A 1 82 ? -0.144 -7.179 -0.721 1.00 98.00 82 ASN A C 1
ATOM 612 O O . ASN A 1 82 ? 0.461 -7.967 0.012 1.00 98.00 82 ASN A O 1
ATOM 616 N N . VAL A 1 83 ? -0.328 -5.904 -0.412 1.00 98.19 83 VAL A N 1
ATOM 617 C CA . VAL A 1 83 ? 0.200 -5.272 0.795 1.00 98.19 83 VAL A CA 1
ATOM 618 C C . VAL A 1 83 ? -0.945 -5.021 1.757 1.00 98.19 83 VAL A C 1
ATOM 620 O O . VAL A 1 83 ? -2.020 -4.579 1.353 1.00 98.19 83 VAL A O 1
ATOM 623 N N . LYS A 1 84 ? -0.723 -5.296 3.039 1.00 98.00 84 LYS A N 1
ATOM 624 C CA . LYS A 1 84 ? -1.686 -4.972 4.089 1.00 98.00 84 LYS A CA 1
ATOM 625 C C . LYS A 1 84 ? -1.254 -3.714 4.814 1.00 98.00 84 LYS A C 1
ATOM 627 O O . LYS A 1 84 ? -0.082 -3.569 5.157 1.00 98.00 84 LYS A O 1
ATOM 632 N N . TRP A 1 85 ? -2.215 -2.854 5.098 1.00 97.69 85 TRP A N 1
ATOM 633 C CA . TRP A 1 85 ? -2.048 -1.731 6.002 1.00 97.69 85 TRP A CA 1
ATOM 634 C C . TRP A 1 85 ? -3.048 -1.845 7.144 1.00 97.69 85 TRP A C 1
ATOM 636 O O . TRP A 1 85 ? -4.237 -2.063 6.908 1.00 97.69 85 TRP A O 1
ATOM 646 N N . THR A 1 86 ? -2.564 -1.720 8.375 1.00 96.62 86 THR A N 1
ATOM 647 C CA . THR A 1 86 ? -3.405 -1.722 9.576 1.00 96.62 86 THR A CA 1
ATOM 648 C C . THR A 1 86 ? -3.155 -0.430 10.343 1.00 96.62 86 THR A C 1
ATOM 650 O O . THR A 1 86 ? -1.989 -0.117 10.605 1.00 96.62 86 THR A O 1
ATOM 653 N N . PRO A 1 87 ? -4.197 0.334 10.706 1.00 96.69 87 PRO A N 1
ATOM 654 C CA . PRO A 1 87 ? -4.017 1.553 11.478 1.00 96.69 87 PRO A CA 1
ATOM 655 C C . PRO A 1 87 ? -3.432 1.216 12.855 1.00 96.69 87 PRO A C 1
ATOM 657 O O . PRO A 1 87 ? -3.725 0.174 13.444 1.00 96.69 87 PRO A O 1
ATOM 660 N N . LYS A 1 88 ? -2.560 2.085 13.365 1.00 96.44 88 LYS A N 1
ATOM 661 C CA . LYS A 1 88 ? -1.897 1.871 14.660 1.00 96.44 88 LYS A CA 1
ATOM 662 C C . LYS A 1 88 ? -2.830 2.150 15.840 1.00 96.44 88 LYS A C 1
ATOM 664 O O . LYS A 1 88 ? -2.672 1.555 16.903 1.00 96.44 88 LYS A O 1
ATOM 669 N N . GLU A 1 89 ? -3.775 3.057 15.636 1.00 94.38 89 GLU A N 1
ATOM 670 C CA . GLU A 1 89 ? -4.824 3.438 16.576 1.00 94.38 89 GLU A CA 1
ATOM 671 C C . GLU A 1 89 ? -6.174 3.394 15.858 1.00 94.38 89 GLU A C 1
ATOM 673 O O . GLU A 1 89 ? -6.226 3.453 14.630 1.00 94.38 89 GLU A O 1
ATOM 678 N N . ASP A 1 90 ? -7.263 3.294 16.616 1.00 93.56 90 ASP A N 1
ATOM 679 C CA . ASP A 1 90 ? -8.609 3.305 16.049 1.00 93.56 90 ASP A CA 1
ATOM 680 C C . ASP A 1 90 ? -8.851 4.598 15.255 1.00 93.56 90 ASP A C 1
ATOM 682 O O . ASP A 1 90 ? -8.701 5.713 15.761 1.00 93.56 90 ASP A O 1
ATOM 686 N N . MET A 1 91 ? -9.258 4.443 13.998 1.00 90.81 91 MET A N 1
ATOM 687 C CA . MET A 1 91 ? -9.643 5.548 13.130 1.00 90.81 91 MET A CA 1
ATOM 688 C C . MET A 1 91 ? -10.930 6.203 13.645 1.00 90.81 91 MET A C 1
ATOM 690 O O . MET A 1 91 ? -11.819 5.537 14.181 1.00 90.81 91 MET A O 1
ATOM 694 N N . SER A 1 92 ? -11.038 7.522 13.463 1.00 87.31 92 SER A N 1
ATOM 695 C CA . SER A 1 92 ? -12.268 8.253 13.788 1.00 87.31 92 SER A CA 1
ATOM 696 C C . SER A 1 92 ? -13.429 7.782 12.913 1.00 87.31 92 SER A C 1
ATOM 698 O O . SER A 1 92 ? -13.237 7.434 11.750 1.00 87.31 92 SER A O 1
ATOM 700 N N . GLU A 1 93 ? -14.638 7.798 13.469 1.00 83.56 93 GLU A N 1
ATOM 701 C CA . GLU A 1 93 ? -15.850 7.463 12.724 1.00 83.56 93 GLU A CA 1
ATOM 702 C C . GLU A 1 93 ? -16.086 8.468 11.582 1.00 83.56 93 GLU A C 1
ATOM 704 O O . GLU A 1 93 ? -15.954 9.681 11.766 1.00 83.56 93 GLU A O 1
ATOM 709 N N . GLY A 1 94 ? -16.443 7.958 10.402 1.00 83.06 94 GLY A N 1
ATOM 710 C CA . GLY A 1 94 ? -16.645 8.746 9.186 1.00 83.06 94 GLY A CA 1
ATOM 711 C C . GLY A 1 94 ? -15.757 8.276 8.037 1.00 83.06 94 GLY A C 1
ATOM 712 O O . GLY A 1 94 ? -15.168 7.201 8.103 1.00 83.06 94 GLY A O 1
ATOM 713 N N . ASN A 1 95 ? -15.684 9.089 6.979 1.00 83.31 95 ASN A N 1
ATOM 714 C CA . ASN A 1 95 ? -14.877 8.760 5.808 1.00 83.31 95 ASN A CA 1
ATOM 715 C C . ASN A 1 95 ? -13.387 8.850 6.153 1.00 83.31 95 ASN A C 1
ATOM 717 O O . ASN A 1 95 ? -12.886 9.915 6.528 1.00 83.31 95 ASN A O 1
ATOM 721 N N . VAL A 1 96 ? -12.679 7.748 5.967 1.00 88.75 96 VAL A N 1
ATOM 722 C CA . VAL A 1 96 ? -11.242 7.614 6.174 1.00 88.75 96 VAL A CA 1
ATOM 723 C C . VAL A 1 96 ? -10.547 7.829 4.837 1.00 88.75 96 VAL A C 1
ATOM 725 O O . VAL A 1 96 ? -10.841 7.138 3.868 1.00 88.75 96 VAL A O 1
ATOM 728 N N . SER A 1 97 ? -9.598 8.763 4.773 1.00 92.31 97 SER A N 1
ATOM 729 C CA . SER A 1 97 ? -8.767 8.979 3.584 1.00 92.31 97 SER A CA 1
ATOM 730 C C . SER A 1 97 ? -7.316 8.643 3.895 1.00 92.31 97 SER A C 1
ATOM 732 O O . SER A 1 97 ? -6.735 9.239 4.797 1.00 92.31 97 SER A O 1
ATOM 734 N N . ILE A 1 98 ? -6.713 7.760 3.102 1.00 94.00 98 ILE A N 1
ATOM 735 C CA . ILE A 1 98 ? -5.270 7.489 3.128 1.00 94.00 98 ILE A CA 1
ATOM 736 C C . ILE A 1 98 ? -4.646 7.833 1.779 1.00 94.00 98 ILE A C 1
ATOM 738 O O . ILE A 1 98 ? -5.288 7.698 0.734 1.00 94.00 98 ILE A O 1
ATOM 742 N N . LYS A 1 99 ? -3.382 8.256 1.790 1.00 96.44 99 LYS A N 1
ATOM 743 C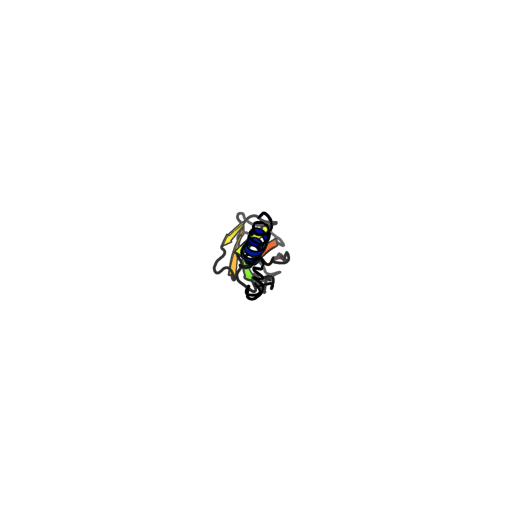 CA . LYS A 1 99 ? -2.598 8.478 0.568 1.00 96.44 99 LYS A CA 1
ATOM 744 C C . LYS A 1 99 ? -1.473 7.469 0.481 1.00 96.44 99 LYS A C 1
ATOM 746 O O . LYS A 1 99 ? -0.731 7.290 1.444 1.00 96.44 99 LYS A O 1
ATOM 751 N N . ILE A 1 100 ? -1.340 6.842 -0.680 1.00 97.19 100 ILE A N 1
ATOM 752 C CA . ILE A 1 100 ? -0.316 5.840 -0.958 1.00 97.19 100 ILE A CA 1
ATOM 753 C C . ILE A 1 100 ? 0.714 6.421 -1.917 1.00 97.19 100 ILE A C 1
ATOM 755 O O . ILE A 1 100 ? 0.372 6.924 -2.987 1.00 97.19 100 ILE A O 1
ATOM 759 N N . ASN A 1 101 ? 1.979 6.267 -1.544 1.00 97.44 101 ASN A N 1
ATOM 760 C CA . ASN A 1 101 ? 3.149 6.521 -2.372 1.00 97.44 101 ASN A CA 1
ATOM 761 C C . ASN A 1 101 ? 4.093 5.312 -2.326 1.00 97.44 101 ASN A C 1
ATOM 763 O O . ASN A 1 101 ? 3.999 4.477 -1.426 1.00 97.44 101 ASN A O 1
ATOM 767 N N . GLY A 1 102 ? 5.029 5.223 -3.269 1.00 97.38 102 GLY A N 1
ATOM 768 C CA . GLY A 1 102 ? 6.026 4.154 -3.273 1.00 97.38 102 GLY A CA 1
ATOM 769 C C . GLY A 1 102 ? 6.780 4.028 -4.589 1.00 97.38 102 GLY A C 1
ATOM 770 O O . GLY A 1 102 ? 6.592 4.835 -5.507 1.00 97.38 102 GLY A O 1
ATOM 771 N N . SER A 1 103 ? 7.615 2.998 -4.681 1.00 97.81 103 SER A N 1
ATOM 772 C CA . SER A 1 103 ? 8.256 2.593 -5.930 1.00 97.81 103 SER A CA 1
ATOM 773 C C . SER A 1 103 ? 8.341 1.073 -6.075 1.00 97.81 103 SER A C 1
ATOM 775 O O . SER A 1 103 ? 8.324 0.331 -5.084 1.00 97.81 103 SER A O 1
ATOM 777 N N . ASP A 1 104 ? 8.371 0.615 -7.323 1.00 98.19 104 ASP A N 1
ATOM 778 C CA . ASP A 1 104 ? 8.551 -0.794 -7.677 1.00 98.19 104 ASP A CA 1
ATOM 779 C C . ASP A 1 104 ? 10.009 -1.261 -7.489 1.00 98.19 104 ASP A C 1
ATOM 781 O O . ASP A 1 104 ? 10.891 -0.517 -7.048 1.00 98.19 104 ASP A O 1
ATOM 785 N N . MET A 1 105 ? 10.275 -2.523 -7.832 1.00 96.19 105 MET A N 1
ATOM 786 C CA . MET A 1 105 ? 11.617 -3.122 -7.766 1.00 96.19 105 MET A CA 1
ATOM 787 C C . MET A 1 105 ? 12.648 -2.477 -8.704 1.00 96.19 105 MET A C 1
ATOM 789 O O . MET A 1 105 ? 13.849 -2.669 -8.502 1.00 96.19 105 MET A O 1
ATOM 793 N N . SER A 1 106 ? 12.198 -1.728 -9.704 1.00 96.12 106 SER A N 1
ATOM 794 C CA . SER A 1 106 ? 13.023 -1.042 -10.700 1.00 96.12 106 SER A CA 1
ATOM 795 C C . SER A 1 106 ? 13.139 0.466 -10.424 1.00 96.12 106 SER A C 1
ATOM 797 O O . SER A 1 106 ? 13.853 1.178 -11.133 1.00 96.12 106 SER A O 1
ATOM 799 N N . GLY A 1 107 ? 12.495 0.950 -9.358 1.00 96.31 107 GLY A N 1
ATOM 800 C CA . GLY A 1 107 ? 12.491 2.336 -8.910 1.00 96.31 107 GLY A CA 1
ATOM 801 C C . GLY A 1 107 ? 11.476 3.241 -9.613 1.00 96.31 107 GLY A C 1
ATOM 802 O O . GLY A 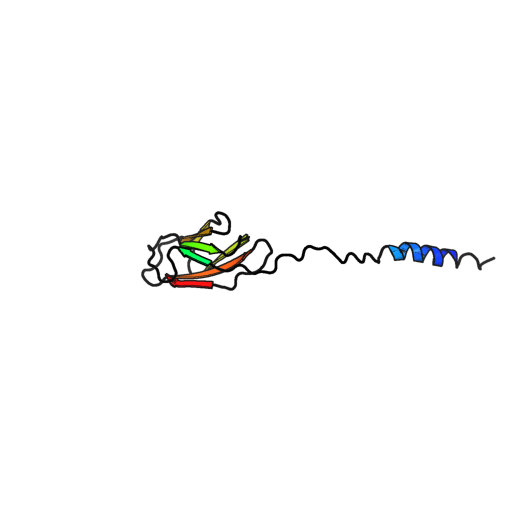1 107 ? 11.523 4.459 -9.394 1.00 96.31 107 GLY A O 1
ATOM 803 N N . ASN A 1 108 ? 10.553 2.712 -10.425 1.00 96.81 108 ASN A N 1
ATOM 804 C CA . ASN A 1 108 ? 9.486 3.536 -10.992 1.00 96.81 108 ASN A CA 1
ATOM 805 C C . ASN A 1 108 ? 8.482 3.894 -9.896 1.00 96.81 108 ASN A C 1
ATOM 807 O O . ASN A 1 108 ? 8.135 3.083 -9.037 1.00 96.81 108 ASN A O 1
ATOM 811 N N . LYS A 1 109 ? 8.036 5.151 -9.892 1.00 97.62 109 LYS A N 1
ATOM 812 C CA . LYS A 1 109 ? 7.237 5.703 -8.796 1.00 97.62 109 LYS A CA 1
ATOM 813 C C . LYS A 1 109 ? 5.749 5.526 -9.042 1.00 97.62 109 LYS A C 1
ATOM 815 O O . LYS A 1 109 ? 5.253 5.910 -10.097 1.00 97.62 109 LYS A O 1
ATOM 820 N N . LEU A 1 110 ? 5.040 5.058 -8.020 1.00 97.56 110 LEU A N 1
ATOM 821 C CA . LEU A 1 110 ? 3.586 5.143 -7.973 1.00 97.56 110 LEU A CA 1
ATOM 822 C C . LEU A 1 110 ? 3.174 6.620 -8.048 1.00 97.56 110 LEU A C 1
ATOM 824 O O . LEU A 1 110 ? 3.705 7.457 -7.314 1.00 97.56 110 LEU A O 1
ATOM 828 N N . ILE A 1 111 ? 2.212 6.936 -8.912 1.00 94.06 111 ILE A N 1
ATOM 829 C CA . ILE A 1 111 ? 1.524 8.228 -8.851 1.00 94.06 111 ILE A CA 1
ATOM 830 C C . ILE A 1 111 ? 0.682 8.228 -7.576 1.00 94.06 111 ILE A C 1
ATOM 832 O O . ILE A 1 111 ? -0.136 7.323 -7.397 1.00 94.06 111 ILE A O 1
ATOM 836 N N . GLU A 1 112 ? 0.886 9.228 -6.711 1.00 94.25 112 GLU A N 1
ATOM 837 C CA . GLU A 1 112 ? 0.175 9.337 -5.434 1.00 94.25 112 GLU A CA 1
ATOM 838 C C . GLU A 1 112 ? -1.319 9.053 -5.619 1.00 94.25 112 GLU A C 1
ATOM 840 O O . GLU A 1 112 ? -1.998 9.689 -6.429 1.00 94.25 112 GLU A O 1
ATOM 845 N N . THR A 1 113 ? -1.816 8.065 -4.880 1.00 93.19 113 THR A N 1
ATOM 846 C CA . THR A 1 113 ? -3.195 7.593 -4.997 1.00 93.19 113 THR A CA 1
ATOM 847 C C . THR A 1 113 ? -3.888 7.726 -3.652 1.00 93.19 113 THR A C 1
ATOM 849 O O . THR A 1 113 ? -3.394 7.223 -2.643 1.00 93.19 113 THR A O 1
ATOM 852 N N . ALA A 1 114 ? -5.042 8.394 -3.641 1.00 93.12 114 ALA A N 1
ATOM 853 C CA . ALA A 1 114 ? -5.896 8.494 -2.466 1.00 93.12 114 ALA A CA 1
ATOM 854 C C . ALA A 1 114 ? -6.966 7.395 -2.486 1.00 93.12 114 ALA A C 1
ATOM 856 O O . ALA A 1 114 ? -7.640 7.198 -3.499 1.00 93.12 114 ALA A O 1
ATOM 857 N N . ILE A 1 115 ? -7.142 6.711 -1.358 1.00 89.75 115 ILE A N 1
ATOM 858 C CA . ILE A 1 115 ? -8.257 5.791 -1.118 1.00 89.75 115 ILE A CA 1
ATOM 859 C C . ILE A 1 115 ? -9.127 6.404 -0.036 1.00 89.75 115 ILE A C 1
ATOM 861 O O . ILE A 1 115 ? -8.614 6.889 0.971 1.00 89.75 115 ILE A O 1
ATOM 865 N N . ILE A 1 116 ? -10.435 6.358 -0.264 1.00 89.88 116 ILE A N 1
ATOM 866 C CA . ILE A 1 116 ? -11.452 6.838 0.665 1.00 89.88 116 ILE A CA 1
ATOM 867 C C . ILE A 1 116 ? -12.319 5.635 1.027 1.00 89.88 116 ILE A C 1
ATOM 869 O O . ILE A 1 116 ? -12.803 4.968 0.114 1.00 89.88 116 ILE A O 1
ATOM 873 N N . LEU A 1 117 ? -12.491 5.350 2.315 1.00 84.75 117 LEU A N 1
ATOM 874 C CA . LEU A 1 117 ? -13.357 4.298 2.861 1.00 84.75 117 LEU A CA 1
ATOM 875 C C . LEU A 1 117 ? -14.412 4.911 3.780 1.00 84.75 117 LEU A C 1
ATOM 877 O O . LEU A 1 117 ? -14.063 5.896 4.467 1.00 84.75 117 LEU A O 1
#